Protein AF-A0A0M0F7Y2-F1 (afdb_monomer_lite)

Foldseek 3Di:
DDVVVVVVCPDDDDPVNVVVVPCQWDQDPPPRWIWGNPPDDVDGTDTDDDDD

Organism: NCBI:txid1350482

Sequence (52 aa):
MSDTDFDEFSGRATADDVYAAAQHAFRCPTCDRLHVFWSGLAEPSTVYTREG

Secondary structure (DSSP, 8-state):
--HHHHHTTTTT--HHHHHHHS--EEE-TTT--EEE-TT-TTSPPEEE----

Structure (mmCIF, N/CA/C/O backbone):
data_AF-A0A0M0F7Y2-F1
#
_entry.id   AF-A0A0M0F7Y2-F1
#
loop_
_atom_site.group_PDB
_atom_site.id
_atom_site.type_symbol
_atom_site.label_atom_id
_atom_site.label_alt_id
_atom_site.label_comp_id
_atom_site.label_asym_id
_atom_site.label_entity_id
_atom_site.label_seq_id
_atom_site.pdbx_PDB_ins_code
_atom_site.Cartn_x
_atom_site.Cartn_y
_atom_site.Cartn_z
_atom_site.occupancy
_atom_site.B_iso_or_equiv
_atom_site.auth_seq_id
_atom_site.auth_comp_id
_atom_site.auth_asym_id
_atom_site.auth_atom_id
_atom_site.pdbx_PDB_model_num
ATOM 1 N N . MET A 1 1 ? 8.060 -8.012 -5.011 1.00 54.88 1 MET A N 1
ATOM 2 C CA . MET A 1 1 ? 8.765 -8.032 -6.299 1.00 54.88 1 MET A CA 1
ATOM 3 C C . MET A 1 1 ? 10.044 -8.809 -6.080 1.00 54.88 1 MET A C 1
ATOM 5 O O . MET A 1 1 ? 10.860 -8.390 -5.266 1.00 54.88 1 MET A O 1
ATOM 9 N N . SER A 1 2 ? 10.117 -9.999 -6.659 1.00 55.19 2 SER A N 1
ATOM 10 C CA . SER A 1 2 ? 11.317 -10.836 -6.699 1.00 55.19 2 SER A CA 1
ATOM 11 C C . SER A 1 2 ? 12.159 -10.458 -7.924 1.00 55.19 2 SER A C 1
ATOM 13 O O . SER A 1 2 ? 11.609 -9.917 -8.880 1.00 55.19 2 SER A O 1
ATOM 15 N N . ASP A 1 3 ? 13.460 -10.756 -7.925 1.00 58.31 3 ASP A N 1
ATOM 16 C CA . ASP A 1 3 ? 14.349 -10.523 -9.078 1.00 58.31 3 ASP A CA 1
ATOM 17 C C . ASP A 1 3 ? 13.804 -11.171 -10.368 1.00 58.31 3 ASP A C 1
ATOM 19 O O . ASP A 1 3 ? 13.893 -10.584 -11.442 1.00 58.31 3 ASP A O 1
ATOM 23 N N . THR A 1 4 ? 13.124 -12.318 -10.254 1.00 60.78 4 THR A N 1
ATOM 24 C CA . THR A 1 4 ? 12.449 -12.994 -11.375 1.00 60.78 4 THR A CA 1
ATOM 25 C C . THR A 1 4 ? 11.293 -12.178 -11.968 1.00 60.78 4 THR A C 1
ATOM 27 O O . THR A 1 4 ? 11.094 -12.202 -13.178 1.00 60.78 4 THR A O 1
ATOM 30 N N . ASP A 1 5 ? 10.546 -11.435 -11.141 1.00 60.12 5 ASP A N 1
ATOM 31 C CA . ASP A 1 5 ? 9.475 -10.544 -11.621 1.00 60.12 5 ASP A CA 1
ATOM 32 C C . ASP A 1 5 ? 10.079 -9.343 -12.363 1.00 60.12 5 ASP A C 1
ATOM 34 O O . ASP A 1 5 ? 9.466 -8.783 -13.265 1.00 60.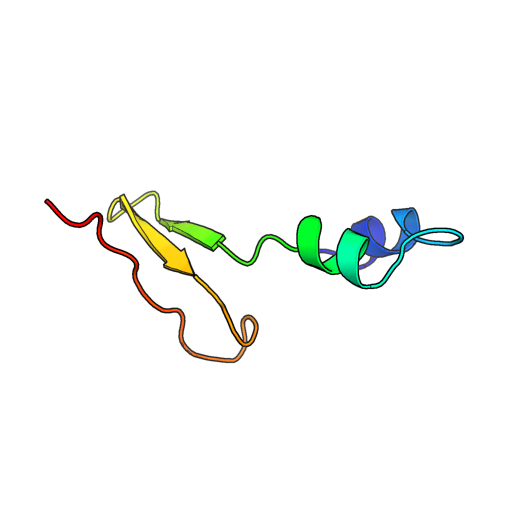12 5 ASP A O 1
ATOM 38 N N . PHE A 1 6 ? 11.291 -8.934 -11.975 1.00 60.59 6 PHE A N 1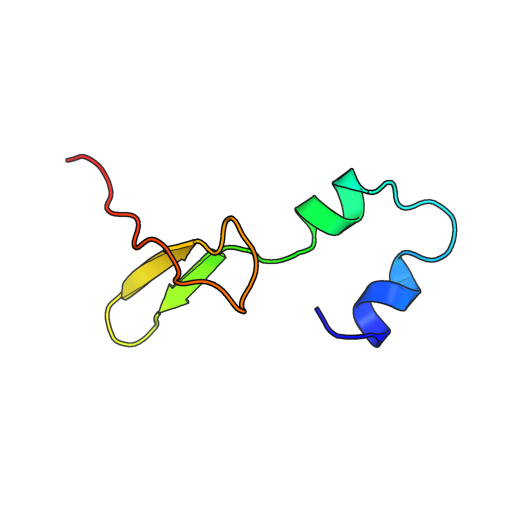
ATOM 39 C CA . PHE A 1 6 ? 12.011 -7.822 -12.587 1.00 60.59 6 PHE A CA 1
ATOM 40 C C . PHE A 1 6 ? 12.586 -8.189 -13.962 1.00 60.59 6 PHE A C 1
ATOM 42 O O . PHE A 1 6 ? 12.601 -7.356 -14.869 1.00 60.59 6 PHE A O 1
ATOM 49 N N . ASP A 1 7 ? 12.998 -9.445 -14.145 1.00 64.75 7 ASP A N 1
ATOM 50 C CA . ASP A 1 7 ? 13.479 -9.961 -15.429 1.00 64.75 7 ASP A CA 1
ATOM 51 C C . ASP A 1 7 ? 12.393 -9.940 -16.523 1.00 64.75 7 ASP A C 1
ATOM 53 O O . ASP A 1 7 ? 12.722 -9.747 -17.698 1.00 64.75 7 ASP A O 1
ATOM 57 N N . GLU A 1 8 ? 11.100 -10.034 -16.179 1.00 62.34 8 GLU A N 1
ATOM 58 C CA . GLU A 1 8 ? 9.995 -9.862 -17.146 1.00 62.34 8 GLU A CA 1
ATOM 59 C C . GLU A 1 8 ? 9.914 -8.438 -17.724 1.00 62.34 8 GLU A C 1
ATOM 61 O O . GLU A 1 8 ? 9.410 -8.237 -18.831 1.00 62.34 8 GLU A O 1
ATOM 66 N N . PHE A 1 9 ? 10.461 -7.443 -17.024 1.00 63.12 9 PHE A N 1
ATOM 67 C CA . PHE A 1 9 ? 10.502 -6.052 -17.478 1.00 63.12 9 PHE A CA 1
ATOM 68 C C . PHE A 1 9 ? 11.697 -5.759 -18.410 1.00 63.12 9 PHE A C 1
ATOM 70 O O . PHE A 1 9 ? 11.833 -4.635 -18.917 1.00 63.12 9 PHE A O 1
ATOM 77 N N . SER A 1 10 ? 12.546 -6.758 -18.697 1.00 57.03 10 SER A N 1
ATOM 78 C CA . SER A 1 10 ? 13.738 -6.612 -19.539 1.00 57.03 10 SER A CA 1
ATOM 79 C C . SER A 1 10 ? 13.392 -6.306 -21.008 1.00 57.03 10 SER A C 1
ATOM 81 O O . SER A 1 10 ? 13.147 -7.168 -21.848 1.00 57.03 10 SER A O 1
ATOM 83 N N . GLY A 1 11 ? 13.395 -5.012 -21.340 1.00 61.88 11 GLY A N 1
ATOM 84 C CA . GLY A 1 11 ? 13.511 -4.522 -22.716 1.00 61.88 11 GLY A CA 1
ATOM 85 C C . GLY A 1 11 ? 12.544 -3.415 -23.130 1.00 61.88 11 GLY A C 1
ATOM 86 O O . GLY A 1 11 ? 12.819 -2.750 -24.130 1.00 61.88 11 GLY A O 1
ATOM 87 N N . ARG A 1 12 ? 11.439 -3.182 -22.402 1.00 59.38 12 ARG A N 1
ATOM 88 C CA . ARG A 1 12 ? 10.464 -2.108 -22.722 1.00 59.38 12 ARG A CA 1
ATOM 89 C C . ARG A 1 12 ? 9.740 -1.483 -21.532 1.00 59.38 12 ARG A C 1
ATOM 91 O O . ARG A 1 12 ? 8.934 -0.585 -21.750 1.00 59.38 12 ARG A O 1
ATOM 98 N N . ALA A 1 13 ? 10.007 -1.931 -20.312 1.00 61.88 13 ALA A N 1
ATOM 99 C CA . ALA A 1 13 ? 9.373 -1.351 -19.144 1.00 61.88 13 ALA A CA 1
ATOM 100 C C . ALA A 1 13 ? 9.952 0.030 -18.853 1.00 61.88 13 ALA A C 1
ATOM 102 O O . ALA A 1 13 ? 11.162 0.195 -18.676 1.00 61.88 13 ALA A O 1
ATOM 103 N N . THR A 1 14 ? 9.085 1.027 -18.816 1.00 69.12 14 THR A N 1
ATOM 104 C CA . THR A 1 14 ? 9.427 2.326 -18.251 1.00 69.12 14 THR A CA 1
ATOM 105 C C . THR A 1 14 ? 9.489 2.210 -16.726 1.00 69.12 14 THR A C 1
ATOM 107 O O . THR A 1 14 ? 8.948 1.271 -16.139 1.00 69.12 14 THR A O 1
ATOM 110 N N . ALA A 1 15 ? 10.153 3.157 -16.058 1.00 66.06 15 ALA A N 1
ATOM 111 C CA . ALA A 1 15 ? 10.169 3.194 -14.593 1.00 66.06 15 ALA A CA 1
ATOM 112 C C . ALA A 1 15 ? 8.742 3.185 -14.009 1.00 66.06 15 ALA A C 1
ATOM 114 O O . ALA A 1 15 ? 8.506 2.554 -12.982 1.00 66.06 15 ALA A O 1
ATOM 115 N N . ASP A 1 16 ? 7.789 3.808 -14.705 1.00 67.00 16 ASP A N 1
ATOM 116 C CA . ASP A 1 16 ? 6.380 3.855 -14.315 1.00 67.00 16 ASP A CA 1
ATOM 117 C C . ASP A 1 16 ? 5.713 2.472 -14.358 1.00 67.00 16 ASP A C 1
ATOM 119 O O . ASP A 1 16 ? 4.940 2.149 -13.459 1.00 67.00 16 ASP A O 1
ATOM 123 N N . ASP A 1 17 ? 6.050 1.624 -15.336 1.00 67.62 17 ASP A N 1
ATOM 124 C CA . ASP A 1 17 ? 5.512 0.257 -15.436 1.00 67.62 17 ASP A CA 1
ATOM 125 C C . ASP A 1 17 ? 5.973 -0.611 -14.258 1.00 67.62 17 ASP A C 1
ATOM 127 O O . ASP A 1 17 ? 5.195 -1.364 -13.669 1.00 67.62 17 ASP A O 1
ATOM 131 N N . VAL A 1 18 ? 7.236 -0.445 -13.864 1.00 66.00 18 VAL A N 1
ATOM 132 C CA . VAL A 1 18 ? 7.820 -1.115 -12.698 1.00 66.00 18 VAL A CA 1
ATOM 133 C C . VAL A 1 18 ? 7.193 -0.594 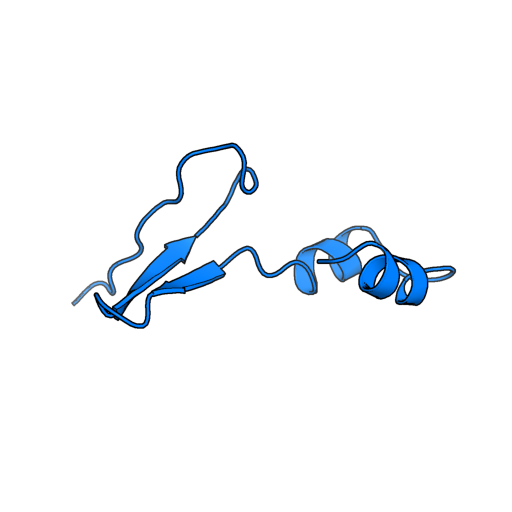-11.402 1.00 66.00 18 VAL A C 1
ATOM 135 O O . VAL A 1 18 ? 6.842 -1.388 -10.531 1.00 66.00 18 VAL A O 1
ATOM 138 N N . TYR A 1 19 ? 6.996 0.722 -11.266 1.00 64.62 19 TYR A N 1
ATOM 139 C CA . TYR A 1 19 ? 6.314 1.309 -10.107 1.00 64.62 19 TYR A CA 1
ATOM 140 C C . TYR A 1 19 ? 4.847 0.875 -10.005 1.00 64.62 19 TYR A C 1
ATOM 142 O O . TYR A 1 19 ? 4.363 0.635 -8.899 1.00 64.62 19 TYR A O 1
ATOM 150 N N . ALA A 1 20 ? 4.145 0.745 -11.133 1.00 66.12 20 ALA A N 1
ATOM 151 C CA . ALA A 1 20 ? 2.768 0.263 -11.177 1.00 66.12 20 ALA A CA 1
ATOM 152 C C . ALA A 1 20 ? 2.662 -1.218 -10.778 1.00 66.12 20 ALA A C 1
ATOM 154 O O . ALA A 1 20 ? 1.710 -1.608 -10.099 1.00 66.12 20 ALA A O 1
ATOM 155 N N . ALA A 1 21 ? 3.643 -2.037 -11.166 1.00 65.75 21 ALA A N 1
ATOM 156 C CA . ALA A 1 21 ? 3.715 -3.449 -10.796 1.00 65.75 21 ALA A CA 1
ATOM 157 C C . ALA A 1 21 ? 4.212 -3.676 -9.359 1.00 65.75 21 ALA A C 1
ATOM 159 O O . ALA A 1 21 ? 3.854 -4.666 -8.714 1.00 65.75 21 ALA A O 1
ATOM 160 N N . ALA A 1 22 ? 5.020 -2.758 -8.827 1.00 66.62 22 ALA A N 1
ATOM 161 C CA . ALA A 1 22 ? 5.473 -2.797 -7.449 1.00 66.62 22 ALA A CA 1
ATOM 162 C C . ALA A 1 22 ? 4.282 -2.592 -6.500 1.00 66.62 22 ALA A C 1
ATOM 164 O O . ALA A 1 22 ? 3.735 -1.498 -6.333 1.00 66.62 22 ALA A O 1
ATOM 165 N N . GLN A 1 23 ? 3.886 -3.677 -5.837 1.00 70.88 23 GLN A N 1
ATOM 166 C CA . GLN A 1 23 ? 2.819 -3.666 -4.846 1.00 70.88 23 GLN A CA 1
ATOM 167 C C . GLN A 1 23 ? 3.279 -2.918 -3.581 1.00 70.88 23 GLN A C 1
ATOM 169 O O . GLN A 1 23 ? 3.774 -3.502 -2.622 1.00 70.88 23 GLN A O 1
ATOM 174 N N . HIS A 1 24 ? 3.111 -1.596 -3.591 1.00 83.06 24 HIS A N 1
ATOM 175 C CA . HIS A 1 24 ? 3.385 -0.690 -2.472 1.00 83.06 24 HIS A CA 1
ATOM 176 C C . HIS A 1 24 ? 2.245 -0.664 -1.441 1.00 83.06 24 HIS A C 1
ATOM 178 O O . HIS A 1 24 ? 2.305 0.093 -0.477 1.00 83.06 24 HIS A O 1
ATOM 184 N N . ALA A 1 25 ? 1.197 -1.472 -1.626 1.00 87.31 25 ALA A N 1
ATOM 185 C CA . ALA A 1 25 ? 0.054 -1.557 -0.728 1.00 87.31 25 ALA A CA 1
ATOM 186 C C . ALA A 1 25 ? -0.205 -3.007 -0.299 1.00 87.31 25 ALA A C 1
ATOM 188 O O . ALA A 1 25 ? -0.276 -3.909 -1.129 1.00 87.31 25 ALA A O 1
ATOM 189 N N . PHE A 1 26 ? -0.392 -3.222 1.001 1.00 87.38 26 PHE A N 1
ATOM 190 C CA . PHE A 1 26 ? -0.648 -4.529 1.602 1.00 87.38 26 PHE A CA 1
ATOM 191 C C . PHE A 1 26 ? -1.858 -4.452 2.531 1.00 87.38 26 PHE A C 1
ATOM 193 O O . PHE A 1 26 ? -1.885 -3.655 3.469 1.00 87.38 26 PHE A O 1
ATOM 200 N N . ARG A 1 27 ? -2.861 -5.301 2.306 1.00 89.69 27 ARG A N 1
ATOM 201 C CA . ARG A 1 27 ? -3.997 -5.444 3.224 1.00 89.69 27 ARG A CA 1
ATOM 202 C C . ARG A 1 27 ? -3.680 -6.536 4.238 1.00 89.69 27 ARG A C 1
ATOM 204 O O . ARG A 1 27 ? -3.538 -7.698 3.868 1.00 89.69 27 ARG A O 1
ATOM 211 N N . CYS A 1 28 ? -3.581 -6.166 5.511 1.00 87.62 28 CYS A N 1
ATOM 212 C CA . CYS A 1 28 ? -3.291 -7.123 6.570 1.00 87.62 28 CYS A CA 1
ATOM 213 C C . CYS A 1 28 ? -4.497 -8.054 6.795 1.00 87.62 28 CYS A C 1
ATOM 215 O O . CYS A 1 28 ? -5.565 -7.560 7.158 1.00 87.62 28 CYS A O 1
ATOM 217 N N . PRO A 1 29 ? -4.352 -9.384 6.658 1.00 90.06 29 PRO A N 1
ATOM 218 C CA . PRO A 1 29 ? -5.470 -10.317 6.814 1.00 90.06 29 PRO A CA 1
ATOM 219 C C . PRO A 1 29 ? -5.955 -10.446 8.267 1.00 90.06 29 PRO A C 1
ATOM 221 O O . PRO A 1 29 ? -7.065 -10.910 8.500 1.00 90.06 29 PRO A O 1
ATOM 224 N N . THR A 1 30 ? -5.141 -10.039 9.248 1.00 91.38 30 THR A N 1
ATOM 225 C CA . THR A 1 30 ? -5.469 -10.174 10.677 1.00 91.38 30 THR A CA 1
ATOM 226 C C . THR A 1 30 ? -6.239 -8.974 11.222 1.00 91.38 30 THR A C 1
ATOM 228 O O . THR A 1 30 ? -7.174 -9.145 11.995 1.00 91.38 30 THR A O 1
ATOM 231 N N . CYS A 1 31 ? -5.833 -7.751 10.865 1.00 88.50 31 CYS A N 1
ATOM 232 C CA . CYS A 1 31 ? -6.436 -6.520 11.396 1.00 88.50 31 CYS A CA 1
ATOM 233 C C . CYS A 1 31 ? -7.224 -5.715 10.355 1.00 88.50 31 CYS A C 1
ATOM 235 O O . CYS A 1 31 ? -7.723 -4.641 10.678 1.00 88.50 31 CYS A O 1
ATOM 237 N N . ASP A 1 32 ? -7.303 -6.219 9.122 1.00 89.06 32 ASP A N 1
ATOM 238 C CA . ASP A 1 32 ? -7.997 -5.635 7.970 1.00 89.06 32 ASP A CA 1
ATOM 239 C C . ASP A 1 32 ? -7.549 -4.218 7.570 1.00 89.06 32 ASP A C 1
ATOM 241 O O . ASP A 1 32 ? -8.208 -3.519 6.802 1.00 89.06 32 ASP A O 1
ATOM 245 N N . ARG A 1 33 ? -6.390 -3.784 8.076 1.00 89.56 33 ARG A N 1
ATOM 246 C CA . ARG A 1 33 ? -5.803 -2.477 7.772 1.00 89.56 33 ARG A CA 1
ATOM 247 C C . ARG A 1 33 ? -5.097 -2.503 6.425 1.00 89.56 33 ARG A C 1
ATOM 249 O O . ARG A 1 33 ? -4.365 -3.446 6.115 1.00 89.56 33 ARG A O 1
ATOM 256 N N . LEU A 1 34 ? -5.278 -1.432 5.657 1.00 91.12 34 LEU A N 1
ATOM 257 C CA . LEU A 1 34 ? -4.519 -1.186 4.439 1.00 91.12 34 LEU A CA 1
ATOM 258 C C . LEU A 1 34 ? -3.228 -0.446 4.794 1.00 91.12 34 LEU A C 1
ATOM 260 O O . LEU A 1 34 ? -3.263 0.695 5.246 1.00 91.12 34 LEU A O 1
ATOM 264 N N . HIS A 1 35 ? -2.095 -1.104 4.594 1.00 90.88 35 HIS A N 1
ATOM 265 C CA . HIS A 1 35 ? -0.764 -0.533 4.746 1.00 90.88 35 HIS A CA 1
ATOM 266 C C . HIS A 1 35 ? -0.272 -0.030 3.395 1.00 90.88 35 HIS A C 1
ATOM 268 O O . HIS A 1 35 ? -0.349 -0.762 2.411 1.00 90.88 35 HIS A O 1
ATOM 274 N N . VAL A 1 36 ? 0.261 1.188 3.355 1.00 89.81 36 VAL A N 1
ATOM 275 C CA . VAL A 1 36 ? 0.852 1.782 2.153 1.00 89.81 36 VAL A CA 1
ATOM 276 C C . VAL A 1 36 ? 2.302 2.174 2.431 1.00 89.81 36 VAL A C 1
ATOM 278 O O . VAL A 1 36 ? 2.593 2.886 3.394 1.00 89.81 36 VAL A O 1
ATOM 281 N N . PHE A 1 37 ? 3.212 1.684 1.595 1.00 88.62 37 PHE A N 1
ATOM 282 C CA . PHE A 1 37 ? 4.665 1.817 1.691 1.00 88.62 37 PHE A CA 1
ATOM 283 C C . PHE A 1 37 ? 5.172 2.845 0.674 1.00 88.62 37 PHE A C 1
ATOM 285 O O . PHE A 1 37 ? 5.798 2.501 -0.327 1.00 88.62 37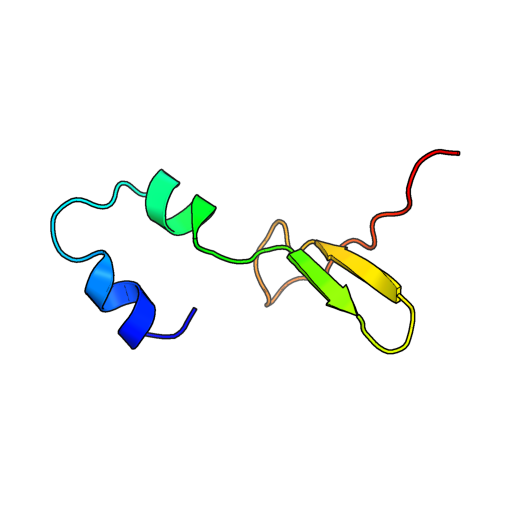 PHE A O 1
ATOM 292 N N . TRP A 1 38 ? 4.882 4.122 0.924 1.00 83.81 38 TRP A N 1
ATOM 293 C CA . TRP A 1 38 ? 5.209 5.231 0.016 1.00 83.81 38 TRP A CA 1
ATOM 294 C C . TRP A 1 38 ? 6.703 5.370 -0.292 1.00 83.81 38 TRP A C 1
ATOM 296 O O . TRP A 1 38 ? 7.074 5.774 -1.389 1.00 83.81 38 TRP A O 1
ATOM 306 N N . SER A 1 39 ? 7.553 5.037 0.679 1.00 85.56 39 SER A N 1
ATOM 307 C CA . SER A 1 39 ? 9.010 5.203 0.609 1.00 85.56 39 SER A CA 1
ATOM 308 C C . SER A 1 39 ? 9.748 3.860 0.596 1.00 85.56 39 SER A C 1
ATOM 310 O O . SER A 1 39 ? 10.920 3.784 0.953 1.00 85.56 39 SER A O 1
ATOM 312 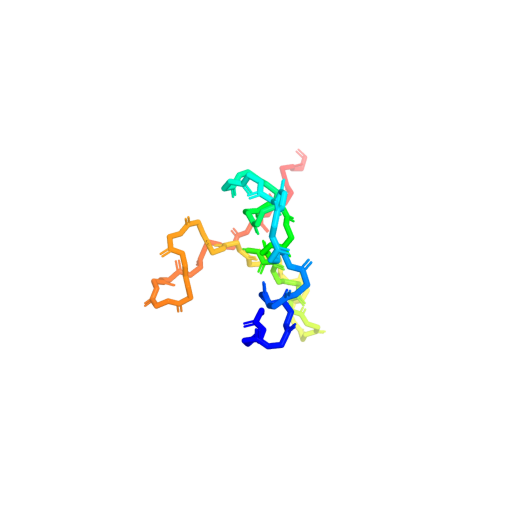N N . GLY A 1 40 ? 9.061 2.791 0.182 1.00 79.88 40 GLY A N 1
ATOM 313 C CA . GLY A 1 40 ? 9.590 1.429 0.189 1.00 79.88 40 GLY A CA 1
ATOM 314 C C . GLY A 1 40 ? 9.399 0.698 1.522 1.00 79.88 40 GLY A C 1
ATOM 315 O O . GLY A 1 40 ? 8.822 1.220 2.472 1.00 79.88 40 GLY A O 1
ATOM 316 N N . LEU A 1 41 ? 9.865 -0.554 1.570 1.00 80.19 41 LEU A N 1
ATOM 317 C CA . LEU A 1 41 ? 9.634 -1.481 2.691 1.00 80.19 41 LEU A CA 1
ATOM 318 C C . LEU A 1 41 ? 10.577 -1.273 3.888 1.00 80.19 41 LEU A C 1
ATOM 320 O O . LEU A 1 41 ? 10.335 -1.832 4.954 1.00 80.19 41 LEU A O 1
ATOM 324 N N . ALA A 1 42 ? 11.664 -0.519 3.701 1.00 83.69 42 ALA A N 1
ATOM 325 C CA . ALA A 1 42 ? 12.609 -0.193 4.771 1.00 83.69 42 ALA A CA 1
ATOM 326 C C . ALA A 1 42 ? 12.071 0.897 5.712 1.00 83.69 42 ALA A C 1
ATOM 328 O O . ALA A 1 42 ? 12.507 0.993 6.857 1.00 83.69 42 ALA A O 1
ATOM 329 N N . GLU A 1 43 ? 11.116 1.693 5.231 1.00 87.62 43 GLU A N 1
ATOM 330 C CA . GLU A 1 43 ? 10.481 2.771 5.977 1.00 87.62 43 GLU A CA 1
ATOM 331 C C . GLU A 1 43 ? 9.132 2.321 6.563 1.00 87.62 43 GLU A C 1
ATOM 333 O O . GLU A 1 43 ? 8.496 1.388 6.055 1.00 87.62 43 GLU A O 1
ATOM 338 N N . PRO A 1 44 ? 8.643 2.980 7.629 1.00 89.06 44 PRO A N 1
ATOM 339 C CA . PRO A 1 44 ? 7.334 2.681 8.191 1.00 89.06 44 PRO A CA 1
ATOM 340 C C . PRO A 1 44 ? 6.200 2.866 7.171 1.00 89.06 44 PRO A C 1
ATOM 342 O O . PRO A 1 44 ? 6.086 3.898 6.511 1.00 89.06 44 PRO A O 1
ATOM 345 N N . SER A 1 45 ? 5.292 1.890 7.098 1.00 91.00 45 SER A N 1
ATOM 346 C CA . SER A 1 45 ? 4.060 2.022 6.312 1.00 91.00 45 SER A CA 1
ATOM 347 C C . SER A 1 45 ? 3.098 3.033 6.937 1.00 91.00 45 SER A C 1
ATOM 349 O O . SER A 1 45 ? 2.948 3.068 8.160 1.00 91.00 45 SER A O 1
ATOM 351 N N . THR A 1 46 ? 2.328 3.737 6.113 1.00 93.38 46 THR A N 1
ATOM 352 C CA . THR A 1 46 ? 1.134 4.463 6.568 1.00 93.38 46 THR A CA 1
ATOM 353 C C . THR A 1 46 ? -0.076 3.534 6.570 1.00 93.38 46 THR A C 1
ATOM 355 O O . THR A 1 46 ? -0.312 2.824 5.595 1.00 93.38 46 THR A O 1
ATOM 358 N N . VAL A 1 47 ? -0.863 3.545 7.647 1.00 92.25 47 VAL A N 1
ATOM 359 C CA . VAL A 1 47 ? -2.156 2.849 7.686 1.00 92.25 47 VAL A CA 1
ATOM 360 C C . VAL A 1 47 ? -3.223 3.774 7.118 1.00 92.25 47 VAL A C 1
ATOM 362 O O . VAL A 1 47 ? -3.499 4.827 7.691 1.00 92.25 47 VAL A O 1
ATOM 365 N N . TYR A 1 48 ? -3.827 3.379 6.001 1.00 86.44 48 TYR A N 1
ATOM 366 C CA . TYR A 1 48 ? -4.928 4.116 5.399 1.00 86.44 48 TYR A CA 1
ATOM 367 C C . TYR A 1 48 ? -6.255 3.688 6.024 1.00 86.44 48 TYR A C 1
ATOM 369 O O . TYR A 1 48 ? -6.544 2.497 6.167 1.00 86.44 48 TYR A O 1
ATOM 377 N N . THR A 1 49 ? -7.077 4.676 6.366 1.00 81.56 49 THR A N 1
ATOM 378 C CA . THR A 1 49 ? -8.434 4.471 6.877 1.00 81.56 49 THR A CA 1
ATOM 379 C C . THR A 1 49 ? -9.381 5.195 5.933 1.00 81.56 49 THR A C 1
ATOM 381 O O . THR A 1 49 ? -9.103 6.325 5.544 1.00 81.56 49 THR A O 1
ATOM 384 N N . ARG A 1 50 ? -10.474 4.544 5.526 1.00 75.94 50 ARG A N 1
ATOM 385 C CA . ARG A 1 50 ? -11.486 5.180 4.677 1.00 75.94 50 ARG A CA 1
AT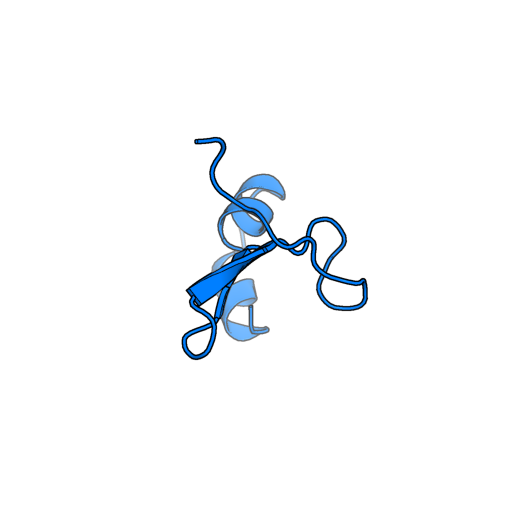OM 386 C C . ARG A 1 50 ? -12.106 6.355 5.441 1.00 75.94 50 ARG A C 1
ATOM 388 O O . ARG A 1 50 ? -12.563 6.156 6.564 1.00 75.94 50 ARG A O 1
ATOM 395 N N . GLU A 1 51 ? -12.134 7.540 4.835 1.00 74.19 51 GLU A N 1
ATOM 396 C CA . GLU A 1 51 ? -12.912 8.665 5.363 1.00 74.19 51 GLU A CA 1
ATOM 397 C C . GLU A 1 51 ? -14.404 8.291 5.321 1.00 74.19 51 GLU A C 1
ATOM 399 O O . GLU A 1 51 ? -14.903 7.802 4.300 1.00 74.19 51 GLU A O 1
ATOM 404 N N . GLY A 1 52 ? -15.053 8.387 6.484 1.00 56.62 52 GLY A N 1
ATOM 405 C CA . GLY A 1 52 ? -16.443 7.981 6.713 1.00 56.62 52 GLY A CA 1
ATOM 406 C C . GLY A 1 52 ? -17.453 8.986 6.193 1.00 56.62 52 GLY A C 1
ATOM 407 O O . GLY A 1 52 ? -17.156 10.198 6.258 1.00 56.62 52 GLY A O 1
#

pLDDT: mean 75.68, std 12.79, range [54.88, 93.38]

Radius of gyration: 13.73 Å; chains: 1; bounding box: 31×22×34 Å